Protein AF-A0A946YGB0-F1 (afdb_monomer_lite)

Foldseek 3Di:
DDDDQDDDPPPCSVVVLVVCVVVVHDDDDPVVVVQVCCAPPHPVVVVCCVVVNCVQADPVRGGD

pLDDT: mean 93.42, std 2.56, range [82.44, 96.88]

Structure (mmCIF, N/CA/C/O backbone):
data_AF-A0A946YGB0-F1
#
_entry.id   AF-A0A946YGB0-F1
#
loop_
_atom_site.group_PDB
_atom_site.id
_atom_site.type_symbol
_atom_site.label_atom_id
_atom_site.label_alt_id
_atom_site.label_comp_id
_atom_site.label_asym_id
_atom_site.label_entity_id
_atom_site.label_seq_id
_atom_site.pdbx_PDB_ins_code
_atom_site.Cartn_x
_atom_site.Cartn_y
_atom_site.Cartn_z
_atom_site.occupancy
_atom_site.B_iso_or_equiv
_atom_site.auth_seq_id
_atom_site.auth_comp_id
_atom_site.auth_asym_id
_atom_site.auth_atom_id
_atom_site.pdbx_PDB_model_num
ATOM 1 N N . MET A 1 1 ? -20.087 -1.343 8.169 1.00 88.12 1 MET A N 1
ATOM 2 C CA . MET A 1 1 ? -19.718 0.091 8.177 1.00 88.12 1 MET A CA 1
ATOM 3 C C . MET A 1 1 ? -18.232 0.184 7.877 1.00 88.12 1 MET A C 1
ATOM 5 O O . MET A 1 1 ? -17.493 -0.603 8.451 1.00 88.12 1 MET A O 1
ATOM 9 N N . VAL A 1 2 ? -17.809 1.078 6.981 1.00 93.50 2 VAL A N 1
ATOM 10 C CA . VAL A 1 2 ? -16.394 1.286 6.617 1.00 93.50 2 VAL A CA 1
ATOM 11 C C . VAL A 1 2 ? -16.016 2.716 6.991 1.00 93.50 2 VAL A C 1
ATOM 13 O O . VAL A 1 2 ? -16.787 3.633 6.716 1.00 93.50 2 VAL A O 1
ATOM 16 N N . ILE A 1 3 ? -14.864 2.897 7.639 1.00 94.56 3 ILE A N 1
ATOM 17 C CA . ILE A 1 3 ? -14.366 4.199 8.098 1.00 94.56 3 ILE A CA 1
ATOM 18 C C . ILE A 1 3 ? -12.983 4.422 7.488 1.00 94.56 3 ILE A C 1
ATOM 20 O O . ILE A 1 3 ? -12.103 3.577 7.633 1.00 94.56 3 ILE A O 1
ATOM 24 N N . GLY A 1 4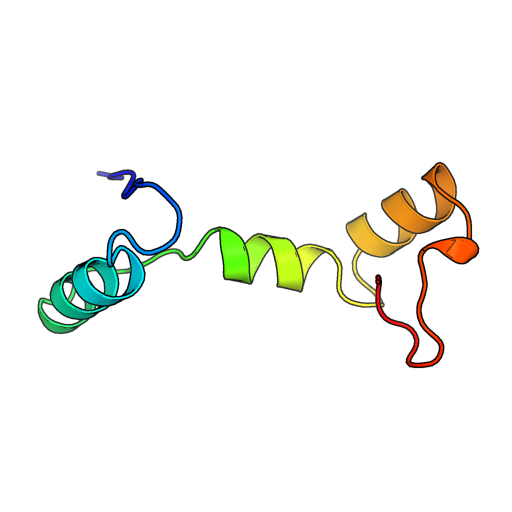 ? -12.793 5.560 6.817 1.00 95.00 4 GLY A N 1
ATOM 25 C CA . GLY A 1 4 ? -11.494 5.962 6.282 1.00 95.00 4 GLY A CA 1
ATOM 26 C C . GLY A 1 4 ? -10.654 6.680 7.337 1.00 95.00 4 GLY A C 1
ATOM 27 O O . GLY A 1 4 ? -11.047 7.744 7.815 1.00 95.00 4 GLY A O 1
ATOM 28 N N . LEU A 1 5 ? -9.490 6.122 7.677 1.00 93.88 5 LEU A N 1
ATOM 29 C CA . LEU A 1 5 ? -8.487 6.783 8.512 1.00 93.88 5 LEU A CA 1
ATOM 30 C C . LEU A 1 5 ? -7.453 7.469 7.613 1.00 93.88 5 LEU A C 1
ATOM 32 O O . LEU A 1 5 ? -6.688 6.807 6.919 1.00 93.88 5 LEU A O 1
ATOM 36 N N . THR A 1 6 ? -7.426 8.799 7.636 1.00 93.12 6 THR A N 1
ATOM 37 C CA . THR A 1 6 ? -6.525 9.627 6.819 1.00 93.12 6 THR A CA 1
ATOM 38 C C . THR A 1 6 ? -5.757 10.629 7.684 1.00 93.12 6 THR A C 1
ATOM 40 O O . THR A 1 6 ? -6.029 10.786 8.873 1.00 93.12 6 THR A O 1
ATOM 43 N N . GLY A 1 7 ? -4.749 11.275 7.105 1.00 91.38 7 GLY A N 1
ATOM 44 C CA . GLY A 1 7 ? -3.825 12.173 7.791 1.00 91.38 7 GLY A CA 1
ATOM 45 C C . GLY A 1 7 ? -2.517 12.343 7.020 1.00 91.38 7 GLY A C 1
ATOM 46 O O . GLY A 1 7 ? -2.146 11.492 6.208 1.00 91.38 7 GLY A O 1
ATOM 47 N N . GLY A 1 8 ? -1.804 13.438 7.279 1.00 92.44 8 GLY A N 1
ATOM 48 C CA . GLY A 1 8 ? -0.531 13.743 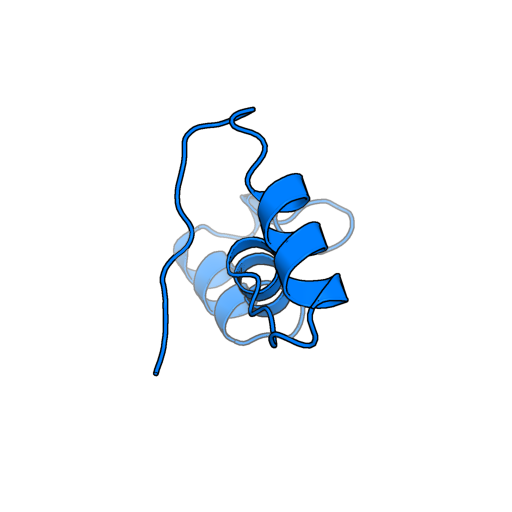6.623 1.00 92.44 8 GLY A CA 1
ATOM 49 C C . GLY A 1 8 ? 0.607 12.776 6.976 1.00 92.44 8 GLY A C 1
ATOM 50 O O . GLY A 1 8 ? 0.478 11.886 7.825 1.00 92.44 8 GLY A O 1
ATOM 51 N N . ILE A 1 9 ? 1.751 12.945 6.314 1.00 88.88 9 ILE A N 1
ATOM 52 C CA . ILE A 1 9 ? 2.987 12.232 6.662 1.00 88.88 9 ILE A CA 1
ATOM 53 C C . ILE A 1 9 ? 3.364 12.581 8.110 1.00 88.88 9 ILE A C 1
ATOM 55 O O . ILE A 1 9 ? 3.276 13.735 8.519 1.00 88.88 9 ILE A O 1
ATOM 59 N N . GLY A 1 10 ? 3.723 11.572 8.908 1.00 90.31 10 GLY A N 1
ATOM 60 C CA . GLY A 1 10 ? 4.101 11.760 10.313 1.00 90.31 10 GLY A CA 1
ATOM 61 C C . GLY A 1 10 ? 2.944 12.041 11.282 1.00 90.31 10 GLY A C 1
ATOM 62 O O . GLY A 1 10 ? 3.187 12.224 12.468 1.00 90.31 10 GLY A O 1
ATOM 63 N N . SER A 1 11 ? 1.682 12.019 10.837 1.00 92.88 11 SER A N 1
ATOM 64 C CA . SER A 1 11 ? 0.530 12.342 11.698 1.00 92.88 11 SER A CA 1
ATOM 65 C C . SER A 1 11 ? 0.108 11.225 12.669 1.00 92.88 11 SER A C 1
ATOM 67 O O . SER A 1 11 ? -0.933 11.336 13.309 1.00 92.88 11 SER A O 1
ATOM 69 N N . GLY A 1 12 ? 0.848 10.113 12.739 1.00 93.44 12 GLY A N 1
ATOM 70 C CA . GLY A 1 12 ? 0.547 9.002 13.652 1.00 93.44 12 GLY A CA 1
ATOM 71 C C . GLY A 1 12 ? -0.615 8.087 13.237 1.00 93.44 12 GLY A C 1
ATOM 72 O O . GLY A 1 12 ? -1.145 7.375 14.087 1.00 93.44 12 GLY A O 1
ATOM 73 N N . LYS A 1 13 ? -1.012 8.058 11.952 1.00 94.88 13 LYS A N 1
ATOM 74 C CA . LYS A 1 13 ? -2.090 7.173 11.451 1.00 94.88 13 LYS A CA 1
ATOM 75 C C . LYS A 1 13 ? -1.888 5.713 11.855 1.00 94.88 13 LYS A C 1
ATOM 77 O O . LYS A 1 13 ? -2.813 5.095 12.368 1.00 94.88 13 LYS A O 1
ATOM 82 N N . SER A 1 14 ? -0.675 5.188 11.677 1.00 92.00 14 SER A N 1
ATOM 83 C CA . SER A 1 14 ? -0.340 3.801 12.017 1.00 92.00 14 SER A CA 1
ATOM 84 C C . SER A 1 14 ? -0.507 3.522 13.514 1.00 92.00 14 SER A C 1
ATOM 86 O O . SER A 1 14 ? -0.972 2.450 13.891 1.00 92.00 14 SER A O 1
ATOM 88 N N . THR A 1 15 ? -0.224 4.506 14.375 1.00 95.12 15 THR A N 1
ATOM 89 C CA . THR A 1 15 ? -0.462 4.411 15.823 1.00 95.12 15 THR A CA 1
ATOM 90 C C . THR A 1 15 ? -1.957 4.325 16.132 1.00 95.12 15 THR A C 1
ATOM 92 O O . THR A 1 15 ? -2.387 3.444 16.873 1.00 95.12 15 THR A O 1
ATOM 95 N N . VAL A 1 16 ? -2.770 5.192 15.521 1.00 95.06 16 VAL A N 1
ATOM 96 C CA . VAL A 1 16 ? -4.235 5.182 15.690 1.00 95.06 16 VAL A CA 1
ATOM 97 C C . VAL A 1 16 ? -4.851 3.884 15.158 1.00 95.06 16 VAL A C 1
ATOM 99 O O . VAL A 1 16 ? -5.671 3.268 15.838 1.00 95.06 16 VAL A O 1
ATOM 102 N N . ALA A 1 17 ? -4.415 3.417 13.986 1.00 94.69 17 ALA A N 1
ATOM 103 C CA . ALA A 1 17 ? -4.821 2.128 13.430 1.00 94.69 17 ALA A CA 1
ATOM 104 C C . ALA A 1 17 ? -4.464 0.964 14.373 1.00 94.69 17 ALA A C 1
ATOM 106 O O . ALA A 1 17 ? -5.274 0.059 14.576 1.00 94.69 17 ALA A O 1
ATOM 107 N N . GLY A 1 18 ? -3.289 1.017 15.009 1.00 95.12 18 GLY A N 1
ATOM 108 C CA . GLY A 1 18 ? -2.865 0.056 16.028 1.00 95.12 18 GLY A CA 1
ATOM 109 C C . GLY A 1 18 ? -3.810 0.006 17.231 1.00 95.12 18 GLY A C 1
ATOM 110 O O 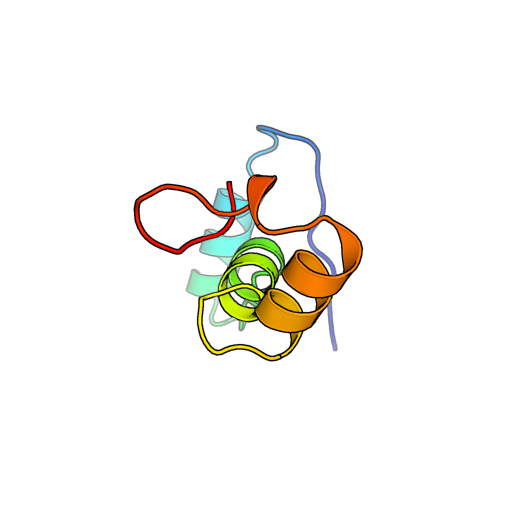. GLY A 1 18 ? -4.212 -1.084 17.644 1.00 95.12 18 GLY A O 1
ATOM 111 N N . TYR A 1 19 ? -4.238 1.165 17.742 1.00 96.56 19 TYR A N 1
ATOM 112 C CA . TYR A 1 19 ? -5.226 1.227 18.824 1.00 96.56 19 TYR A CA 1
ATOM 113 C C . TYR A 1 19 ? -6.570 0.619 18.419 1.00 96.56 19 TYR A C 1
ATOM 115 O O . TYR A 1 19 ? -7.125 -0.184 19.165 1.00 96.56 19 TYR A O 1
ATOM 123 N N . PHE A 1 20 ? -7.075 0.929 17.223 1.00 96.12 20 PHE A N 1
ATOM 124 C CA . PHE A 1 20 ? -8.310 0.318 16.729 1.00 96.12 20 PHE A CA 1
ATOM 125 C C . PHE A 1 20 ? -8.191 -1.204 16.608 1.00 96.12 20 PHE A C 1
ATOM 127 O O . PHE A 1 20 ? -9.097 -1.926 17.025 1.00 96.12 20 PHE A O 1
ATOM 134 N N . LYS A 1 21 ? -7.046 -1.706 16.134 1.00 95.75 21 LYS A N 1
ATOM 135 C CA . LYS A 1 21 ? -6.768 -3.145 16.089 1.00 95.75 21 LYS A CA 1
ATOM 136 C C . LYS A 1 21 ? -6.805 -3.785 17.481 1.00 95.75 21 LYS A C 1
ATOM 138 O O . LYS A 1 21 ? -7.361 -4.867 17.632 1.00 95.75 21 LYS A O 1
ATOM 143 N N . HIS A 1 22 ? -6.259 -3.121 18.506 1.00 96.69 22 HIS A N 1
ATOM 144 C CA . HIS A 1 22 ? -6.305 -3.606 19.897 1.00 96.69 22 HIS A CA 1
ATOM 145 C C . HIS A 1 22 ? -7.728 -3.653 20.467 1.00 96.69 22 HIS A C 1
ATOM 147 O O . HIS A 1 22 ? -8.019 -4.485 21.321 1.00 96.69 22 HIS A O 1
ATOM 153 N N . LEU A 1 23 ? -8.628 -2.809 19.962 1.00 96.88 23 LEU A N 1
ATOM 154 C CA . LEU A 1 23 ? -10.054 -2.828 20.296 1.00 96.88 23 LEU A CA 1
ATOM 155 C C . LEU A 1 23 ? -10.850 -3.881 19.499 1.00 96.88 23 LEU A C 1
ATOM 157 O O . LEU A 1 23 ? -12.075 -3.917 19.588 1.00 96.88 23 LEU A O 1
ATOM 161 N N . GLY A 1 24 ? -10.181 -4.731 18.713 1.00 96.62 24 GLY A N 1
ATOM 162 C CA . GLY A 1 24 ? -10.816 -5.774 17.904 1.00 96.62 24 GLY A CA 1
ATOM 163 C C . GLY A 1 24 ? -11.386 -5.279 16.573 1.00 96.62 24 GLY A C 1
ATOM 164 O O . GLY A 1 24 ? -12.114 -6.014 15.907 1.00 96.62 24 GLY A O 1
ATOM 165 N N . ILE A 1 25 ? -11.066 -4.050 16.157 1.00 96.75 25 ILE A N 1
ATOM 166 C CA . ILE A 1 25 ? -11.505 -3.516 14.866 1.00 96.75 25 ILE A CA 1
ATOM 167 C C . ILE A 1 25 ? -10.596 -4.062 13.766 1.00 96.75 25 ILE A C 1
ATOM 169 O O . ILE A 1 25 ? -9.369 -4.010 13.856 1.00 96.75 25 ILE A O 1
ATOM 173 N N . THR A 1 26 ? -11.210 -4.571 12.699 1.00 96.25 26 THR A N 1
ATOM 174 C CA . THR A 1 26 ? -10.474 -5.007 11.510 1.00 96.25 26 THR A CA 1
ATOM 175 C C . THR A 1 26 ? -9.905 -3.794 10.786 1.00 96.25 26 THR A C 1
ATOM 177 O O . THR A 1 26 ? -10.643 -2.877 10.427 1.00 96.25 26 THR A O 1
ATOM 180 N N . ILE A 1 27 ? -8.592 -3.803 10.563 1.00 95.44 27 ILE A N 1
ATOM 181 C CA . ILE A 1 27 ? -7.881 -2.763 9.823 1.00 95.44 27 ILE A CA 1
ATOM 182 C C . ILE A 1 27 ? -7.559 -3.277 8.428 1.00 95.44 27 ILE A C 1
ATOM 184 O O . ILE A 1 27 ? -7.024 -4.374 8.279 1.00 95.44 27 ILE A O 1
ATOM 188 N N . VAL A 1 28 ? -7.868 -2.456 7.429 1.00 94.50 28 VAL A N 1
ATOM 189 C CA . VAL A 1 28 ? -7.444 -2.640 6.043 1.00 94.50 28 VAL A CA 1
ATOM 190 C C . VAL A 1 28 ? -6.430 -1.543 5.746 1.00 94.50 28 VAL A C 1
ATOM 192 O O . VAL A 1 28 ? -6.785 -0.365 5.749 1.00 94.50 28 VAL A O 1
ATOM 195 N N . ASP A 1 29 ? -5.171 -1.927 5.555 1.00 92.06 29 ASP A N 1
ATOM 196 C CA . ASP A 1 29 ? -4.086 -0.998 5.243 1.00 92.06 29 ASP A CA 1
ATOM 197 C C . ASP A 1 29 ? -3.961 -0.850 3.722 1.00 92.06 29 ASP A C 1
ATOM 199 O O . ASP A 1 29 ? -3.616 -1.799 3.015 1.00 92.06 29 ASP A O 1
ATOM 203 N N . ALA A 1 30 ? -4.298 0.334 3.213 1.00 90.94 30 ALA A N 1
ATOM 204 C CA . ALA A 1 30 ? -4.274 0.608 1.782 1.00 90.94 30 ALA A CA 1
ATOM 205 C C . ALA A 1 30 ? -2.847 0.680 1.222 1.00 90.94 30 ALA A C 1
ATOM 207 O O . ALA A 1 30 ? -2.636 0.249 0.091 1.00 90.94 30 ALA A O 1
ATOM 208 N N . ASP A 1 31 ? -1.881 1.176 2.003 1.00 89.06 31 ASP A N 1
ATOM 209 C CA . ASP A 1 31 ? -0.489 1.303 1.562 1.00 89.06 31 ASP A CA 1
ATOM 210 C C . ASP A 1 31 ? 0.126 -0.094 1.404 1.00 89.06 31 ASP A C 1
ATOM 212 O O . ASP A 1 31 ? 0.758 -0.395 0.390 1.00 89.06 31 ASP A O 1
ATOM 216 N N . GLN A 1 32 ? -0.141 -0.989 2.363 1.00 90.69 32 GLN A N 1
ATOM 217 C CA . GLN A 1 32 ? 0.305 -2.381 2.286 1.00 90.69 32 GLN A CA 1
ATOM 218 C C . GLN A 1 32 ? -0.316 -3.119 1.092 1.00 90.69 32 GLN A C 1
ATOM 220 O O . GLN A 1 32 ? 0.383 -3.835 0.376 1.00 90.69 32 GLN A O 1
ATOM 225 N N . LEU A 1 33 ? -1.621 -2.946 0.866 1.00 92.50 33 LEU A N 1
ATOM 226 C CA . LEU A 1 33 ? -2.312 -3.583 -0.256 1.00 92.50 33 LEU A CA 1
ATOM 227 C C . LEU A 1 33 ? -1.822 -3.056 -1.604 1.00 92.50 33 LEU A C 1
ATOM 229 O O . LEU A 1 33 ? -1.630 -3.843 -2.524 1.00 92.50 33 LEU A O 1
ATOM 233 N N . ALA A 1 34 ? -1.593 -1.748 -1.724 1.00 91.75 34 ALA A N 1
ATOM 234 C CA . ALA A 1 34 ? -1.064 -1.158 -2.946 1.00 91.75 34 ALA A CA 1
ATOM 235 C C . ALA A 1 34 ? 0.315 -1.732 -3.298 1.00 91.75 34 ALA A C 1
ATOM 237 O O . ALA A 1 34 ? 0.565 -2.018 -4.465 1.00 91.75 34 ALA A O 1
ATOM 238 N N . HIS A 1 35 ? 1.177 -1.948 -2.298 1.00 92.00 35 HIS A N 1
ATOM 239 C CA . HIS A 1 35 ? 2.491 -2.553 -2.507 1.00 92.00 35 HIS A CA 1
ATOM 240 C C . HIS A 1 35 ? 2.386 -4.023 -2.937 1.00 92.00 35 HIS A C 1
ATOM 242 O O . HIS A 1 35 ? 3.034 -4.426 -3.896 1.00 92.00 35 HIS A O 1
ATOM 248 N N . ALA A 1 36 ? 1.510 -4.796 -2.287 1.00 92.81 36 ALA A N 1
ATOM 249 C CA . ALA A 1 36 ? 1.287 -6.201 -2.624 1.00 92.81 36 ALA A CA 1
ATOM 250 C C . ALA A 1 36 ? 0.755 -6.384 -4.055 1.00 92.81 36 ALA A C 1
ATOM 252 O O . ALA A 1 36 ? 1.179 -7.287 -4.763 1.00 92.81 36 ALA A O 1
ATOM 253 N N . LEU A 1 37 ? -0.141 -5.500 -4.509 1.00 93.94 37 LEU A N 1
ATOM 254 C CA . LEU A 1 37 ? -0.726 -5.570 -5.854 1.00 93.94 37 LEU A CA 1
ATOM 255 C C . LEU A 1 37 ? 0.295 -5.391 -6.978 1.00 93.94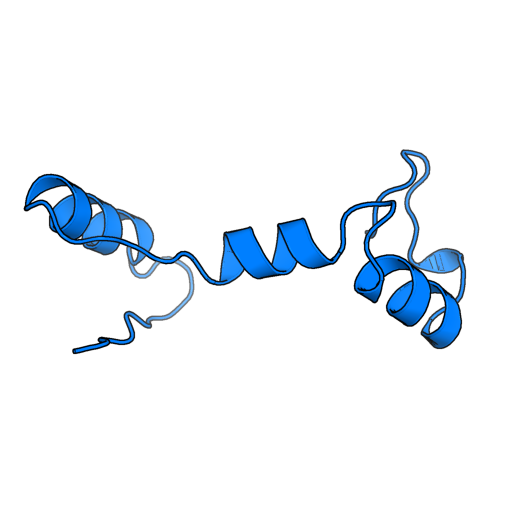 37 LEU A C 1
ATOM 257 O O . LEU A 1 37 ? 0.007 -5.754 -8.115 1.00 93.94 37 LEU A O 1
ATOM 261 N N . VAL A 1 38 ? 1.450 -4.798 -6.684 1.00 95.00 38 VAL A N 1
ATOM 262 C CA . VAL A 1 38 ? 2.501 -4.531 -7.666 1.00 95.00 38 VAL A CA 1
ATOM 263 C C . VAL A 1 38 ? 3.735 -5.403 -7.447 1.00 95.00 38 VAL A C 1
ATOM 265 O O . VAL A 1 38 ? 4.796 -5.113 -7.994 1.00 95.00 38 VAL A O 1
ATOM 268 N N . GLU A 1 39 ? 3.620 -6.471 -6.657 1.00 94.38 39 GLU A N 1
ATOM 269 C CA . GLU A 1 39 ? 4.688 -7.457 -6.532 1.00 94.38 39 GLU A CA 1
ATOM 270 C C . GLU A 1 39 ? 4.890 -8.230 -7.850 1.00 94.38 39 GLU A C 1
ATOM 272 O O . GLU A 1 39 ? 3.957 -8.387 -8.647 1.00 94.38 39 GLU A O 1
ATOM 277 N N . PRO A 1 40 ? 6.109 -8.731 -8.120 1.00 92.50 40 PRO A N 1
ATOM 278 C CA . PRO A 1 40 ? 6.373 -9.512 -9.321 1.00 92.50 40 PRO A CA 1
ATOM 279 C C . PRO A 1 40 ? 5.454 -10.733 -9.418 1.00 92.50 40 PRO A C 1
ATOM 281 O O . PRO A 1 40 ? 5.386 -11.546 -8.499 1.00 92.50 40 PRO A O 1
ATOM 284 N N . GLY A 1 41 ? 4.793 -10.886 -10.565 1.00 91.31 41 GLY A N 1
ATOM 285 C CA . GLY A 1 41 ? 3.804 -11.942 -10.797 1.00 91.31 41 GLY A CA 1
ATOM 286 C C . GLY A 1 41 ? 2.354 -11.483 -10.642 1.00 91.31 41 GLY A C 1
ATOM 287 O O . GLY A 1 41 ? 1.456 -12.215 -11.054 1.00 91.31 41 GLY A O 1
ATOM 288 N N . GLU A 1 42 ? 2.117 -10.273 -10.129 1.00 95.88 42 GLU A N 1
ATOM 289 C CA . GLU A 1 42 ? 0.782 -9.684 -10.106 1.00 95.88 42 GLU A CA 1
ATOM 290 C C . GLU A 1 42 ? 0.4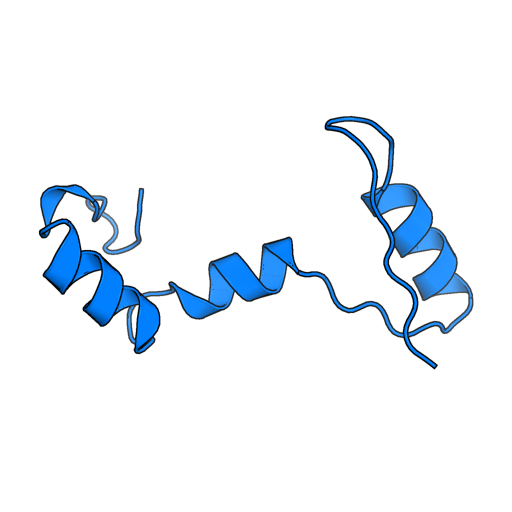38 -8.978 -11.430 1.00 95.88 42 GLU A C 1
ATOM 292 O O . GLU A 1 42 ? 1.297 -8.339 -12.048 1.00 95.88 42 GLU A O 1
ATOM 297 N N . PRO A 1 43 ? -0.839 -8.986 -11.861 1.00 95.38 43 PRO A N 1
ATOM 298 C CA . PRO A 1 43 ? -1.252 -8.330 -13.102 1.00 95.38 43 PRO A CA 1
ATOM 299 C C . PRO A 1 43 ? -0.941 -6.827 -13.148 1.00 95.38 43 PRO A C 1
ATOM 301 O O . PRO A 1 43 ? -0.737 -6.261 -14.229 1.00 95.38 43 PRO A O 1
ATOM 304 N N . ALA A 1 44 ? -0.920 -6.154 -11.991 1.00 94.69 44 ALA A N 1
ATOM 305 C CA . ALA A 1 44 ? -0.610 -4.730 -11.946 1.00 94.69 44 ALA A CA 1
ATOM 306 C C . ALA A 1 44 ? 0.883 -4.467 -12.192 1.00 94.69 44 ALA A C 1
ATOM 308 O O . ALA A 1 44 ? 1.201 -3.482 -12.854 1.00 94.69 44 ALA A O 1
ATOM 309 N N . PHE A 1 45 ? 1.780 -5.363 -11.760 1.00 95.88 45 PHE A N 1
ATOM 310 C CA . PHE A 1 45 ? 3.206 -5.280 -12.084 1.00 95.88 45 PHE A CA 1
ATOM 311 C C . PHE A 1 45 ? 3.419 -5.295 -13.600 1.00 95.88 45 PHE A C 1
ATOM 313 O O . PHE A 1 45 ? 4.031 -4.380 -14.150 1.00 95.88 45 PHE A O 1
ATOM 320 N N . ASP A 1 46 ? 2.834 -6.273 -14.296 1.00 94.38 46 ASP A N 1
ATOM 321 C CA . ASP A 1 46 ? 2.968 -6.395 -15.751 1.00 94.38 46 ASP A CA 1
ATOM 322 C C . ASP A 1 46 ? 2.392 -5.174 -16.478 1.00 94.38 46 ASP A C 1
ATOM 324 O O . ASP A 1 46 ? 2.980 -4.673 -17.437 1.00 94.38 46 ASP A O 1
ATOM 328 N N . SER A 1 47 ? 1.268 -4.648 -15.984 1.00 95.50 47 SER A N 1
ATOM 329 C CA . SER A 1 47 ? 0.626 -3.449 -16.534 1.00 95.50 47 SER A CA 1
ATOM 330 C C . SER A 1 47 ? 1.498 -2.199 -16.370 1.00 95.50 47 SER A C 1
ATOM 332 O O . SER A 1 47 ? 1.598 -1.383 -17.292 1.00 95.50 47 SER A O 1
ATOM 334 N N . ILE A 1 48 ? 2.162 -2.051 -15.221 1.00 94.94 48 ILE A N 1
ATOM 335 C CA . ILE A 1 48 ? 3.101 -0.956 -14.952 1.00 94.94 48 ILE A CA 1
ATOM 336 C C . ILE A 1 48 ? 4.331 -1.098 -15.851 1.00 94.94 48 ILE A C 1
ATOM 338 O O . ILE A 1 48 ? 4.683 -0.150 -16.550 1.00 94.94 48 ILE A O 1
ATOM 342 N N . VAL A 1 49 ? 4.938 -2.284 -15.931 1.00 95.25 49 VAL A N 1
ATOM 343 C CA . VAL A 1 49 ? 6.115 -2.522 -16.782 1.00 95.25 49 VAL A CA 1
ATOM 344 C C . VAL A 1 49 ? 5.795 -2.321 -18.264 1.00 95.25 49 VAL A C 1
ATOM 346 O O . VAL A 1 49 ? 6.616 -1.772 -18.996 1.00 95.25 49 VAL A O 1
ATOM 349 N N . ALA A 1 50 ? 4.603 -2.707 -18.721 1.00 95.50 50 ALA A N 1
ATOM 350 C CA . ALA A 1 50 ? 4.160 -2.460 -20.092 1.00 95.50 50 ALA A CA 1
ATOM 351 C C . ALA A 1 50 ? 3.992 -0.961 -20.394 1.00 95.50 50 ALA A C 1
ATOM 353 O O . ALA A 1 50 ? 4.261 -0.527 -21.513 1.00 95.50 50 ALA A O 1
ATOM 354 N N . SER A 1 51 ? 3.576 -0.171 -19.400 1.00 96.50 51 SER A N 1
ATOM 355 C CA . SER A 1 51 ? 3.311 1.266 -19.548 1.00 96.50 51 SER A CA 1
ATOM 356 C C . SER A 1 51 ? 4.573 2.124 -19.420 1.00 96.50 51 SER A C 1
ATOM 358 O O . SER A 1 51 ? 4.754 3.075 -20.176 1.00 96.50 51 SER A O 1
ATOM 360 N N . PHE A 1 52 ? 5.451 1.792 -18.470 1.00 94.75 52 PHE A N 1
ATOM 361 C CA . PHE A 1 52 ? 6.635 2.585 -18.115 1.00 94.75 52 PHE A CA 1
ATOM 362 C C . PHE A 1 52 ? 7.955 1.967 -18.606 1.00 94.75 52 PHE A C 1
ATOM 364 O O . PHE A 1 52 ? 9.009 2.600 -18.534 1.00 94.75 52 PHE A O 1
ATOM 371 N N . GLY A 1 53 ? 7.913 0.748 -19.150 1.00 93.19 53 GLY A N 1
ATOM 372 C CA . GLY A 1 53 ? 9.083 -0.006 -19.590 1.00 93.19 53 GLY A CA 1
ATOM 373 C C . GLY A 1 53 ? 9.853 -0.641 -18.428 1.00 93.19 53 GLY A C 1
ATOM 374 O O . GLY A 1 53 ? 9.628 -0.345 -17.259 1.00 93.19 53 GLY A O 1
ATOM 375 N N . ARG A 1 54 ? 10.831 -1.502 -18.737 1.00 91.94 54 ARG A N 1
ATOM 376 C CA . ARG A 1 54 ? 11.623 -2.213 -17.707 1.00 91.94 54 ARG A CA 1
ATOM 377 C C . ARG A 1 54 ? 12.563 -1.318 -16.890 1.00 91.94 54 ARG A C 1
ATOM 379 O O . ARG A 1 54 ? 13.204 -1.818 -15.978 1.00 91.94 54 ARG A O 1
ATOM 386 N N . ALA A 1 55 ? 12.650 -0.025 -17.199 1.00 94.06 55 ALA A N 1
ATOM 387 C CA . ALA A 1 55 ? 13.461 0.924 -16.441 1.00 94.06 55 ALA A CA 1
ATOM 388 C C . ALA A 1 55 ? 12.913 1.192 -15.026 1.00 94.06 55 ALA A C 1
ATOM 390 O O . ALA A 1 55 ? 13.679 1.606 -14.169 1.00 94.06 55 ALA A O 1
ATOM 391 N N . CYS A 1 56 ? 11.621 0.934 -14.779 1.00 92.25 56 CYS A N 1
ATOM 392 C CA . CYS A 1 56 ? 11.010 1.017 -13.445 1.00 92.25 56 CYS A CA 1
ATOM 393 C C . CYS A 1 56 ? 11.214 -0.244 -12.585 1.00 92.25 56 CYS A C 1
ATOM 395 O O . CYS A 1 56 ? 10.699 -0.316 -11.476 1.00 92.25 56 CYS A O 1
ATOM 397 N N . VAL A 1 57 ? 11.917 -1.260 -13.101 1.00 94.06 57 VAL A N 1
ATOM 398 C CA . VAL A 1 57 ? 12.178 -2.513 -12.384 1.00 94.06 57 VAL A CA 1
ATOM 399 C C . VAL A 1 57 ? 13.608 -2.488 -11.866 1.00 94.06 57 VAL A C 1
ATOM 401 O O . VAL A 1 57 ? 14.562 -2.397 -12.641 1.00 94.06 57 VAL A O 1
ATOM 404 N N . SER A 1 58 ? 13.754 -2.605 -10.553 1.00 92.75 58 SER A N 1
ATOM 405 C CA . SER A 1 58 ? 15.047 -2.671 -9.888 1.00 92.75 58 SER A CA 1
ATOM 406 C C . SER A 1 58 ? 15.772 -4.001 -10.195 1.00 92.75 58 SER A C 1
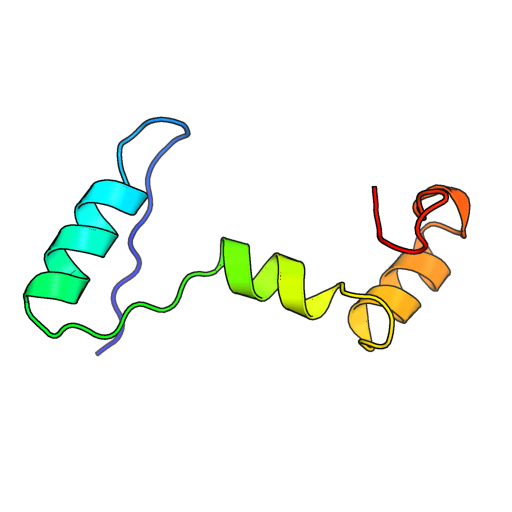ATOM 408 O O . SER A 1 58 ? 15.149 -4.985 -10.614 1.00 92.75 58 SER A O 1
ATOM 410 N N . PRO A 1 59 ? 17.096 -4.102 -9.958 1.00 91.81 59 PRO A N 1
ATOM 411 C CA . PRO A 1 59 ? 17.863 -5.328 -10.203 1.00 91.81 59 PRO A CA 1
ATOM 412 C C . PRO A 1 59 ? 17.366 -6.572 -9.449 1.00 91.81 59 PRO A C 1
ATOM 414 O O . PRO A 1 59 ? 17.661 -7.691 -9.864 1.00 91.81 59 PRO A O 1
ATOM 417 N N . ASN A 1 60 ? 16.627 -6.399 -8.348 1.00 91.06 60 ASN A N 1
ATOM 418 C CA . ASN A 1 60 ? 16.033 -7.505 -7.586 1.00 91.06 60 ASN A CA 1
ATOM 419 C C . ASN A 1 60 ? 14.727 -8.048 -8.212 1.00 91.06 60 ASN A C 1
ATOM 421 O O . ASN A 1 60 ? 14.168 -9.014 -7.698 1.00 91.06 60 ASN A O 1
ATOM 425 N N . GLY A 1 61 ? 14.241 -7.436 -9.299 1.00 89.44 61 GLY A N 1
ATOM 426 C CA . GLY A 1 61 ? 13.023 -7.831 -10.000 1.00 89.44 61 GLY A CA 1
ATOM 427 C C . GLY A 1 61 ? 11.734 -7.161 -9.516 1.00 89.44 61 GLY A C 1
ATOM 428 O O . GLY A 1 61 ? 10.699 -7.427 -10.116 1.00 89.44 61 GLY A O 1
ATOM 429 N N . THR A 1 62 ? 11.772 -6.302 -8.493 1.00 92.31 62 THR A N 1
ATOM 430 C CA . THR A 1 62 ? 10.619 -5.516 -8.010 1.00 92.31 62 THR A CA 1
ATOM 431 C C . THR A 1 62 ? 10.567 -4.136 -8.658 1.00 92.31 62 THR A C 1
ATOM 433 O O . THR A 1 62 ? 11.547 -3.695 -9.257 1.00 92.31 62 THR A O 1
ATOM 436 N N . LEU A 1 63 ? 9.437 -3.437 -8.531 1.00 89.94 63 LEU A N 1
ATOM 437 C CA . LEU A 1 63 ? 9.368 -2.022 -8.906 1.00 89.94 63 LEU A CA 1
ATOM 438 C C . LEU A 1 63 ? 10.229 -1.166 -7.961 1.00 89.94 63 LEU A C 1
ATOM 440 O O . LEU A 1 63 ? 10.340 -1.498 -6.777 1.00 89.94 63 LEU A O 1
ATOM 444 N N . ASP A 1 64 ? 10.835 -0.115 -8.516 1.00 82.44 64 ASP A N 1
ATOM 445 C CA . ASP A 1 64 ? 11.584 0.951 -7.822 1.00 82.44 64 ASP A CA 1
ATOM 446 C C . ASP A 1 64 ? 10.780 2.264 -7.828 1.00 82.44 64 ASP A C 1
ATOM 448 O O . ASP A 1 64 ? 10.251 2.625 -8.910 1.00 82.44 64 ASP A O 1
#

Sequence (64 aa):
MVIGLTGGIGSGKSTVAGYFKHLGITIVDADQLAHALVEPGEPAFDSIVASFGRACVSPNGTLD

Radius of gyration: 15.8 Å; chains: 1; bounding box: 38×26×40 Å

Secondary structure (DSSP, 8-state):
--------TTS-HHHHHHHHHHTTPPP--HHHHHHHHTSTTSHHHHHHHHHH-GGGB-TTSSB-